Protein AF-A0A1E7QZR5-F1 (afdb_monomer_lite)

Sequence (116 aa):
MTQLPEHPIMTVTGIRKSEGGFTGENGLVNYSNTVVTVLQPFSEQELLQGAIGLKSTEYKIKGAQFFDDYRHLHDRLPAQAQMIFKLDVTRKVPSVQLVAMKFEEPVKAQTKNVSN

pLDDT: mean 73.67, std 12.89, range [33.78, 88.56]

Foldseek 3Di:
DDDDPPDWDKDKDKDFPDKDWDQDPVGIAIETKIKIKIWGQDDPVVVVVVDDDTDIDIDIDGCVVCVVVCVVVPRDYLVQWDFDWDFDPVDPDTDIDRDDTHHDDDDPPPPPPPDD

Secondary structure (DSSP, 8-state):
--PPPSS---EEEEEEEEEEEEEETTEEEEEEEEEEEEEEEPPHHHHHTT--SEEEEEEEEETTTTHHHHGGGSS--GGGSEEEEEEE-SSSS-EEEEEEEEPPPP----------

Structure (mmCIF, N/CA/C/O backbone):
data_AF-A0A1E7QZR5-F1
#
_entry.id   AF-A0A1E7QZR5-F1
#
loop_
_atom_site.group_PDB
_atom_site.id
_atom_site.type_symbol
_atom_site.label_atom_id
_atom_site.label_alt_id
_atom_site.label_comp_id
_atom_site.label_asym_id
_atom_site.label_entity_id
_atom_site.label_seq_id
_atom_site.pdbx_PDB_ins_code
_atom_site.Cartn_x
_atom_site.Cartn_y
_atom_site.Cartn_z
_atom_site.occupancy
_atom_site.B_iso_or_equiv
_atom_site.auth_seq_id
_atom_site.auth_comp_id
_atom_site.auth_asym_id
_atom_site.auth_atom_id
_atom_site.pdbx_PDB_model_num
ATOM 1 N N . MET A 1 1 ? -26.736 8.081 20.067 1.00 33.78 1 MET A N 1
ATOM 2 C CA . MET A 1 1 ? -25.937 6.844 19.966 1.00 33.78 1 MET A CA 1
ATOM 3 C C . MET A 1 1 ? -25.740 6.556 18.490 1.00 33.78 1 MET A C 1
ATOM 5 O O . MET A 1 1 ? -26.691 6.166 17.830 1.00 33.78 1 MET A O 1
ATOM 9 N N . THR A 1 2 ? -24.573 6.874 17.941 1.00 42.38 2 THR A N 1
ATOM 10 C CA . THR A 1 2 ? -24.238 6.580 16.542 1.00 42.38 2 THR A CA 1
ATOM 11 C C . THR A 1 2 ? -23.911 5.094 16.457 1.00 42.38 2 THR A C 1
ATOM 13 O O . THR A 1 2 ? -22.930 4.655 17.049 1.00 42.38 2 THR A O 1
ATOM 16 N N . GLN A 1 3 ? -24.770 4.311 15.803 1.00 43.38 3 GLN A N 1
ATOM 17 C CA . GLN A 1 3 ? -24.499 2.900 15.535 1.00 43.38 3 GLN A CA 1
ATOM 18 C C . GLN A 1 3 ? -23.219 2.807 14.700 1.00 43.38 3 GLN A C 1
ATOM 20 O O . GLN A 1 3 ? -23.140 3.387 13.615 1.00 43.38 3 GLN A O 1
ATOM 25 N N . LEU A 1 4 ? -22.201 2.125 15.231 1.00 50.03 4 LEU A N 1
ATOM 26 C CA . LEU A 1 4 ? -21.036 1.741 14.445 1.00 50.03 4 LEU A CA 1
ATOM 27 C C . LEU A 1 4 ? -21.521 0.819 13.312 1.00 50.03 4 LEU A C 1
ATOM 29 O O . LEU A 1 4 ? -22.396 -0.015 13.552 1.00 50.03 4 LEU A O 1
ATOM 33 N N . PRO A 1 5 ? -21.010 0.980 12.083 1.00 50.44 5 PRO A N 1
ATOM 34 C CA . PRO A 1 5 ? -21.432 0.158 10.956 1.00 50.44 5 PRO A CA 1
ATOM 35 C C . PRO A 1 5 ? -21.215 -1.328 11.278 1.00 50.44 5 PRO A C 1
ATOM 37 O O . PRO A 1 5 ? -20.137 -1.710 11.728 1.00 50.44 5 PRO A O 1
ATOM 40 N N . GLU A 1 6 ? -22.228 -2.166 11.018 1.00 55.50 6 GLU A N 1
ATOM 41 C CA . GLU A 1 6 ? -22.175 -3.633 11.210 1.00 55.50 6 GLU A CA 1
ATOM 42 C C . GLU A 1 6 ? -21.050 -4.309 10.409 1.00 55.50 6 GLU A C 1
ATOM 44 O O . GLU A 1 6 ? -20.695 -5.464 10.649 1.00 55.50 6 GLU A O 1
ATOM 49 N N . HIS A 1 7 ? -20.464 -3.584 9.457 1.00 57.38 7 HIS A N 1
ATOM 50 C CA . HIS A 1 7 ? -19.350 -4.040 8.652 1.00 57.38 7 HIS A CA 1
ATOM 51 C C . HIS A 1 7 ? -18.118 -3.160 8.884 1.00 57.38 7 HIS A C 1
ATOM 53 O O . HIS A 1 7 ? -18.229 -1.931 8.897 1.00 57.38 7 HIS A O 1
ATOM 59 N N . PRO A 1 8 ? -16.926 -3.764 9.034 1.00 64.81 8 PRO A N 1
ATOM 60 C CA . PRO A 1 8 ? -15.687 -3.015 9.188 1.00 64.81 8 PRO A CA 1
ATOM 61 C C . PRO A 1 8 ? -15.458 -2.106 7.972 1.00 64.81 8 PRO A C 1
ATOM 63 O O . PRO A 1 8 ? -15.283 -2.584 6.852 1.00 64.81 8 PRO A O 1
ATOM 66 N N . ILE A 1 9 ? -15.436 -0.791 8.203 1.00 68.38 9 ILE A N 1
ATOM 67 C CA . ILE A 1 9 ? -15.048 0.198 7.193 1.00 68.38 9 ILE A CA 1
ATOM 68 C C . ILE A 1 9 ? -13.531 0.380 7.249 1.00 68.38 9 ILE A C 1
ATOM 70 O O . ILE A 1 9 ? -12.955 0.603 8.315 1.00 68.38 9 ILE A O 1
ATOM 74 N N . MET A 1 10 ? -12.890 0.297 6.086 1.00 74.31 10 MET A N 1
ATOM 75 C CA . MET A 1 10 ? -11.462 0.529 5.900 1.00 74.31 10 MET A CA 1
ATOM 76 C C . MET A 1 10 ? -11.253 1.620 4.854 1.00 74.31 10 MET A C 1
ATOM 78 O O . MET A 1 10 ? -11.878 1.590 3.794 1.00 74.31 10 MET A O 1
ATOM 82 N N . THR A 1 11 ? -10.297 2.510 5.115 1.00 80.75 11 THR A N 1
ATOM 83 C CA . THR A 1 11 ? -9.813 3.471 4.119 1.00 80.75 11 THR A CA 1
ATOM 84 C C . THR A 1 11 ? -8.445 3.029 3.619 1.00 80.75 11 THR A C 1
ATOM 86 O O . THR A 1 11 ? -7.523 2.848 4.413 1.00 80.75 11 THR A O 1
ATOM 89 N N . VAL A 1 12 ? -8.306 2.866 2.303 1.00 81.06 12 VAL A N 1
ATOM 90 C CA . VAL A 1 12 ? -7.031 2.551 1.649 1.00 81.06 12 VAL A CA 1
ATOM 91 C C . VAL A 1 12 ? -6.620 3.735 0.789 1.00 81.06 12 VAL A C 1
ATOM 93 O O . VAL A 1 12 ? -7.368 4.146 -0.094 1.00 81.06 12 VAL A O 1
ATOM 96 N N . THR A 1 13 ? -5.415 4.250 1.020 1.00 82.06 13 THR A N 1
ATOM 97 C CA . THR A 1 13 ? -4.841 5.348 0.239 1.00 82.06 13 THR A CA 1
ATOM 98 C C . THR A 1 13 ? -3.503 4.915 -0.341 1.00 82.06 13 THR A C 1
ATOM 100 O O . THR A 1 13 ? -2.573 4.601 0.399 1.00 82.06 13 THR A O 1
ATOM 103 N N . GLY A 1 14 ? -3.387 4.910 -1.669 1.00 78.38 14 GLY A N 1
ATOM 104 C CA . GLY A 1 14 ? -2.127 4.688 -2.379 1.00 78.38 14 GLY A CA 1
ATOM 105 C C . GLY A 1 14 ? -1.510 6.011 -2.824 1.00 78.38 14 GLY A C 1
ATOM 106 O O . GLY A 1 14 ? -2.165 6.800 -3.499 1.00 78.38 14 GLY A O 1
ATOM 107 N N . ILE A 1 15 ? -0.248 6.257 -2.469 1.00 80.19 15 ILE A N 1
ATOM 108 C CA . ILE A 1 15 ? 0.509 7.438 -2.894 1.00 80.19 15 ILE A CA 1
ATOM 109 C C . ILE A 1 15 ? 1.770 6.984 -3.626 1.00 80.19 15 ILE A C 1
ATOM 111 O O . ILE A 1 15 ? 2.647 6.335 -3.047 1.00 80.19 15 ILE A O 1
ATOM 115 N N . ARG A 1 16 ? 1.902 7.386 -4.894 1.00 82.12 16 ARG A N 1
ATOM 116 C CA . ARG A 1 16 ? 3.166 7.285 -5.630 1.00 82.12 16 ARG A CA 1
ATOM 117 C C . ARG A 1 16 ? 4.153 8.290 -5.031 1.00 82.12 16 ARG A C 1
ATOM 119 O O . ARG A 1 16 ? 3.956 9.495 -5.146 1.00 82.12 16 ARG A O 1
ATOM 126 N N . LYS A 1 17 ? 5.191 7.796 -4.354 1.00 81.81 17 LYS A N 1
ATOM 127 C CA . LYS A 1 17 ? 6.197 8.621 -3.663 1.00 81.81 17 LYS A CA 1
ATOM 128 C C . LYS A 1 17 ? 7.244 9.176 -4.615 1.00 81.81 17 LYS A C 1
ATOM 130 O O . LYS A 1 17 ? 7.662 10.315 -4.452 1.00 81.81 17 LYS A O 1
ATOM 135 N N . SER A 1 18 ? 7.698 8.361 -5.558 1.00 79.06 18 SER A N 1
ATOM 136 C CA . SER A 1 18 ? 8.669 8.778 -6.564 1.00 79.06 18 SER A CA 1
ATOM 137 C C . SER A 1 18 ? 8.606 7.894 -7.797 1.00 79.06 18 SER A C 1
ATOM 139 O O . SER A 1 18 ? 8.167 6.743 -7.735 1.00 79.06 18 SER A O 1
ATOM 141 N N . GLU A 1 19 ? 9.064 8.451 -8.907 1.00 84.25 19 GLU A N 1
ATOM 142 C CA . GLU A 1 19 ? 9.307 7.758 -10.163 1.00 84.25 19 GLU A CA 1
ATOM 143 C C . GLU A 1 19 ? 10.685 8.146 -10.689 1.00 84.25 19 GLU A C 1
ATOM 145 O O . GLU A 1 19 ? 11.244 9.170 -10.291 1.00 84.25 19 GLU A O 1
ATOM 150 N N . GLY A 1 20 ? 11.250 7.306 -11.540 1.00 79.88 20 GLY A N 1
ATOM 151 C CA . GLY A 1 20 ? 12.532 7.570 -12.167 1.00 79.88 20 GLY A CA 1
ATOM 152 C C . GLY A 1 20 ? 12.882 6.483 -13.163 1.00 79.88 20 GLY A C 1
ATOM 153 O O . GLY A 1 20 ? 12.098 5.562 -13.393 1.00 79.88 20 GLY A O 1
ATOM 154 N N . GLY A 1 21 ? 14.079 6.581 -13.725 1.00 81.75 21 GLY A N 1
ATOM 155 C CA . GLY A 1 21 ? 14.624 5.532 -14.563 1.00 81.75 21 GLY A CA 1
ATOM 156 C C . GLY A 1 21 ? 16.132 5.423 -14.425 1.00 81.75 21 GLY A C 1
ATOM 157 O O . GLY A 1 21 ? 16.798 6.381 -14.033 1.00 81.75 21 GLY A O 1
ATOM 158 N N . PHE A 1 22 ? 16.660 4.242 -14.719 1.00 79.56 22 PHE A N 1
ATOM 159 C CA . PHE A 1 22 ? 18.094 3.995 -14.816 1.00 79.56 22 PHE A CA 1
ATOM 160 C C . PHE A 1 22 ? 18.408 3.299 -16.137 1.00 79.56 22 PHE A C 1
ATOM 162 O O . PHE A 1 22 ? 17.579 2.574 -16.684 1.00 79.56 22 PHE A O 1
ATOM 169 N N . THR A 1 23 ? 19.603 3.528 -16.671 1.00 81.19 23 THR A N 1
ATOM 170 C CA . THR A 1 23 ? 20.053 2.851 -17.889 1.00 81.19 23 THR A CA 1
ATOM 171 C C . THR A 1 23 ? 20.532 1.450 -17.524 1.00 81.19 23 THR A C 1
ATOM 173 O O . THR A 1 23 ? 21.534 1.303 -16.826 1.00 81.19 23 THR A O 1
ATOM 176 N N . GLY A 1 24 ? 19.799 0.428 -17.962 1.00 74.62 24 GLY A N 1
ATOM 177 C CA . GLY A 1 24 ? 20.232 -0.967 -17.923 1.00 74.62 24 GLY A CA 1
ATOM 178 C C . GLY A 1 24 ? 20.922 -1.381 -19.225 1.00 74.62 24 GLY A C 1
ATOM 179 O O . GLY A 1 24 ? 20.957 -0.620 -20.191 1.00 74.62 24 GLY A O 1
ATOM 180 N N . GLU A 1 25 ? 21.429 -2.615 -19.276 1.00 73.62 25 GLU A N 1
ATOM 181 C CA . GLU A 1 25 ? 22.133 -3.161 -20.454 1.00 73.62 25 GLU A CA 1
ATOM 182 C C . GLU A 1 25 ? 21.297 -3.110 -21.747 1.00 73.62 25 GLU A C 1
ATOM 184 O O . GLU A 1 25 ? 21.850 -2.946 -22.830 1.00 73.62 25 GLU A O 1
ATOM 189 N N . ASN A 1 26 ? 19.965 -3.179 -21.633 1.00 73.69 26 ASN A N 1
ATOM 190 C CA . ASN A 1 26 ? 19.033 -3.197 -22.767 1.00 73.69 26 ASN A CA 1
ATOM 191 C C . ASN A 1 26 ? 18.222 -1.894 -22.934 1.00 73.69 26 ASN A C 1
ATOM 193 O O . ASN A 1 26 ? 17.225 -1.892 -23.653 1.00 73.69 26 ASN A O 1
ATOM 197 N N . GLY A 1 27 ? 18.616 -0.795 -22.278 1.00 75.19 27 GLY A N 1
ATOM 198 C CA . GLY A 1 27 ? 17.958 0.511 -22.411 1.00 75.19 27 GLY A CA 1
ATOM 199 C C . GLY A 1 27 ? 17.453 1.113 -21.097 1.00 75.19 27 GLY A C 1
ATOM 200 O O . GLY A 1 27 ? 17.855 0.707 -20.007 1.00 75.19 27 GLY A O 1
ATOM 201 N N . LEU A 1 28 ? 16.599 2.136 -21.207 1.00 76.94 28 LEU A N 1
ATOM 202 C CA . LEU A 1 28 ? 16.039 2.848 -20.056 1.00 76.94 28 LEU A CA 1
ATOM 203 C C . LEU A 1 28 ? 15.018 1.969 -19.325 1.00 76.94 28 LEU A C 1
ATOM 205 O O . LEU A 1 28 ? 14.021 1.554 -19.905 1.00 76.94 28 LEU A O 1
ATOM 209 N N . VAL A 1 29 ? 15.251 1.747 -18.037 1.00 75.50 29 VAL A N 1
ATOM 210 C CA . VAL A 1 29 ? 14.365 1.006 -17.143 1.00 75.50 29 VAL A CA 1
ATOM 211 C C . VAL A 1 29 ? 13.650 1.987 -16.229 1.00 75.50 29 VAL A C 1
ATOM 213 O O . VAL A 1 29 ? 14.297 2.659 -15.427 1.00 75.50 29 VAL A O 1
ATOM 216 N N . ASN A 1 30 ? 12.322 2.048 -16.314 1.00 79.44 30 ASN A N 1
ATOM 217 C CA . ASN A 1 30 ? 11.506 2.909 -15.459 1.00 79.44 30 ASN A CA 1
ATOM 218 C C . ASN A 1 30 ? 11.126 2.205 -14.149 1.00 79.44 30 ASN A C 1
ATOM 220 O O . ASN A 1 30 ? 10.854 1.006 -14.127 1.00 79.44 30 ASN A O 1
ATOM 224 N N . TYR A 1 31 ? 11.041 2.959 -13.053 1.00 80.38 31 TYR A N 1
ATOM 225 C CA . TYR A 1 31 ? 10.565 2.465 -11.762 1.00 80.38 31 TYR A CA 1
ATOM 226 C C . TYR A 1 31 ? 9.617 3.456 -11.080 1.00 80.38 31 TYR A C 1
ATOM 228 O O . TYR A 1 31 ? 9.659 4.665 -11.303 1.00 80.38 31 TYR A O 1
ATOM 236 N N . SER A 1 32 ? 8.795 2.935 -10.165 1.00 80.81 32 SER A N 1
ATOM 237 C CA . SER A 1 32 ? 8.004 3.745 -9.236 1.00 80.81 32 SER A CA 1
ATOM 238 C C . SER A 1 32 ? 8.075 3.175 -7.828 1.00 80.81 32 SER A C 1
ATOM 240 O O . SER A 1 32 ? 7.976 1.960 -7.647 1.00 80.81 32 SER A O 1
ATOM 242 N N . ASN A 1 33 ? 8.181 4.046 -6.832 1.00 82.38 33 ASN A N 1
ATOM 243 C CA . ASN A 1 33 ? 8.006 3.687 -5.433 1.00 82.38 33 ASN A CA 1
ATOM 244 C C . ASN A 1 33 ? 6.625 4.145 -4.974 1.00 82.38 33 ASN A C 1
ATOM 246 O O . ASN A 1 33 ? 6.287 5.325 -5.085 1.00 82.38 33 ASN A O 1
ATOM 250 N N . THR A 1 34 ? 5.849 3.220 -4.424 1.00 84.56 34 THR A N 1
ATOM 251 C CA . THR A 1 34 ? 4.481 3.475 -3.972 1.00 84.56 34 THR A CA 1
ATOM 252 C C . THR A 1 34 ? 4.361 3.122 -2.502 1.00 84.56 34 THR A C 1
ATOM 254 O O . THR A 1 34 ? 4.873 2.098 -2.053 1.00 84.56 34 THR A O 1
ATOM 257 N N . VAL A 1 35 ? 3.707 3.989 -1.737 1.00 86.56 35 VAL A N 1
AT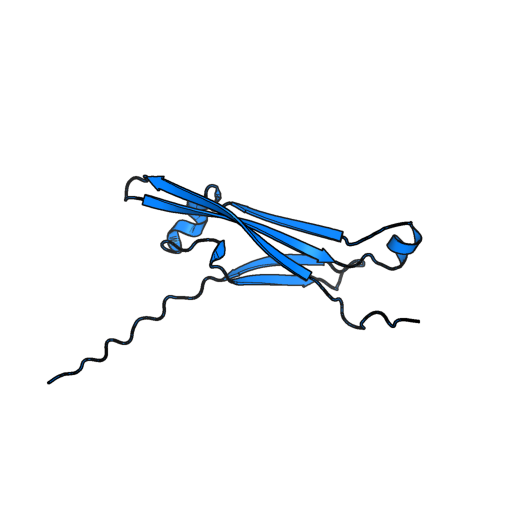OM 258 C CA . VAL A 1 35 ? 3.342 3.718 -0.347 1.00 86.56 35 VAL A CA 1
ATOM 259 C C . VAL A 1 35 ? 1.838 3.601 -0.283 1.00 86.56 35 VAL A C 1
ATOM 261 O O . VAL A 1 35 ? 1.126 4.484 -0.757 1.00 86.56 35 VAL A O 1
ATOM 264 N N . VAL A 1 36 ? 1.370 2.507 0.297 1.00 85.81 36 VAL A N 1
ATOM 265 C CA . VAL A 1 36 ? -0.050 2.268 0.510 1.00 85.81 36 VAL A CA 1
ATOM 266 C C . VAL A 1 36 ? -0.312 2.281 1.994 1.00 85.81 36 VAL A C 1
ATOM 268 O O . VAL A 1 36 ? 0.303 1.520 2.735 1.00 85.81 36 VAL A O 1
ATOM 271 N N . THR A 1 37 ? -1.221 3.141 2.417 1.00 87.50 37 THR A N 1
ATOM 272 C CA . THR A 1 37 ? -1.614 3.277 3.810 1.00 87.50 37 THR A CA 1
ATOM 273 C C . THR A 1 37 ? -3.033 2.768 3.969 1.00 87.50 37 THR A C 1
ATOM 275 O O . THR A 1 37 ? -3.948 3.200 3.270 1.00 87.50 37 THR A O 1
ATOM 278 N N . VAL A 1 38 ? -3.204 1.845 4.904 1.00 86.75 38 VAL A N 1
ATOM 279 C CA . VAL A 1 38 ? -4.493 1.312 5.315 1.00 86.75 38 VAL A CA 1
ATOM 280 C C . VAL A 1 38 ? -4.827 1.875 6.685 1.00 86.75 38 VAL A C 1
ATOM 282 O O . VAL A 1 38 ? -4.074 1.671 7.637 1.00 86.75 38 VAL A O 1
ATOM 285 N N . LEU A 1 39 ? -5.957 2.572 6.779 1.00 85.69 39 LEU A N 1
ATOM 286 C CA . LEU A 1 39 ? -6.476 3.117 8.025 1.00 85.69 39 LEU A CA 1
ATOM 287 C C . LEU A 1 39 ? -7.657 2.280 8.513 1.00 85.69 39 LEU A C 1
ATOM 289 O O . LEU A 1 39 ? -8.609 2.032 7.766 1.00 85.69 39 LEU A O 1
ATOM 293 N N . GLN A 1 40 ? -7.592 1.868 9.776 1.00 83.25 40 GLN A N 1
ATOM 294 C CA . GLN A 1 40 ? -8.625 1.080 10.440 1.00 83.25 40 GLN A CA 1
ATOM 295 C C . GLN A 1 40 ? -9.067 1.760 11.741 1.00 83.25 40 GLN A C 1
ATOM 297 O O . GLN A 1 40 ? -8.221 2.279 12.476 1.00 83.25 40 GLN A O 1
ATOM 302 N N . PRO A 1 41 ? -10.367 1.735 12.073 1.00 80.94 41 PRO A N 1
ATOM 303 C CA . PRO A 1 41 ? -10.839 2.148 13.387 1.00 80.94 41 PRO A CA 1
ATOM 304 C C . PRO A 1 41 ? -10.176 1.347 14.511 1.00 80.94 41 PRO A C 1
ATOM 306 O O . PRO A 1 41 ? -9.903 0.151 14.368 1.00 80.94 41 PRO A O 1
ATOM 309 N N . PHE A 1 42 ? -9.933 2.001 15.645 1.00 82.00 42 PHE A N 1
ATOM 310 C CA . PHE A 1 42 ? -9.617 1.291 16.881 1.00 82.00 42 PHE A CA 1
ATOM 311 C C . PHE A 1 42 ? -10.818 0.454 17.330 1.00 82.00 42 PHE A C 1
ATOM 313 O O . PHE A 1 42 ? -11.969 0.817 17.087 1.00 82.00 42 PHE A O 1
ATOM 320 N N . SER A 1 43 ? -10.548 -0.663 18.003 1.00 79.75 43 SER A N 1
ATOM 321 C CA . SER A 1 43 ? -11.602 -1.411 18.691 1.00 79.75 43 SER A CA 1
ATOM 322 C C . SER A 1 43 ? -12.125 -0.624 19.897 1.00 79.75 43 SER A C 1
ATOM 324 O O . SER A 1 43 ? -11.415 0.216 20.452 1.00 79.75 43 SER A O 1
ATOM 326 N N . GLU A 1 44 ? -13.341 -0.929 20.358 1.00 81.56 44 GLU A N 1
ATOM 327 C CA . GLU A 1 44 ? -13.910 -0.292 21.558 1.00 81.56 44 GLU A CA 1
ATOM 328 C C . GLU A 1 44 ? -12.993 -0.437 22.779 1.00 81.56 44 GLU A C 1
ATOM 330 O O . GLU A 1 44 ? -12.804 0.510 23.537 1.00 81.56 44 GLU A O 1
ATOM 335 N N . GLN A 1 45 ? -12.352 -1.600 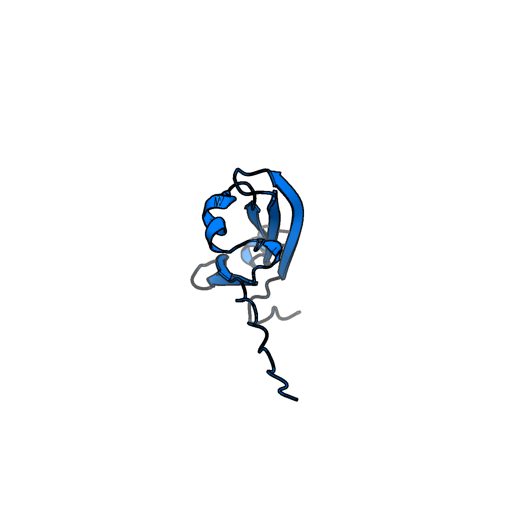22.929 1.00 82.50 45 GLN A N 1
ATOM 336 C CA . GLN A 1 45 ? -11.430 -1.867 24.031 1.00 82.50 45 GLN A CA 1
ATOM 337 C C . GLN A 1 45 ? -10.206 -0.934 24.002 1.00 82.50 45 GLN A C 1
ATOM 339 O O . GLN A 1 45 ? -9.723 -0.524 25.052 1.00 82.50 45 GLN A O 1
ATOM 344 N N . GLU A 1 46 ? -9.727 -0.565 22.814 1.00 83.31 46 GLU A N 1
ATOM 345 C CA . GLU A 1 46 ? -8.592 0.350 22.640 1.00 83.31 46 GLU A CA 1
ATOM 346 C C . GLU A 1 46 ? -8.998 1.811 22.831 1.00 83.31 46 GLU A C 1
ATOM 348 O O . GLU A 1 46 ? -8.249 2.579 23.431 1.00 83.31 46 GLU A O 1
ATOM 353 N N . LEU A 1 47 ? -10.202 2.189 22.393 1.00 85.38 47 LEU A N 1
ATOM 354 C CA . LEU A 1 47 ? -10.761 3.515 22.670 1.00 85.38 47 LEU A CA 1
ATOM 355 C C . LEU A 1 47 ? -10.932 3.738 24.181 1.00 85.38 47 LEU A C 1
ATOM 357 O O . LEU A 1 47 ? -10.566 4.795 24.689 1.00 85.38 47 LEU A O 1
ATOM 361 N N . LEU A 1 48 ? -11.396 2.721 24.918 1.00 85.94 48 LEU A N 1
ATOM 362 C CA . LEU A 1 48 ? -11.498 2.759 26.385 1.00 85.94 48 LEU A CA 1
ATOM 363 C C . LEU A 1 48 ? -10.134 2.875 27.081 1.00 85.94 48 LEU A C 1
ATOM 365 O O . LEU A 1 48 ? -10.047 3.428 28.174 1.00 85.94 48 LEU A O 1
ATOM 369 N N . GLN A 1 49 ? -9.067 2.385 26.447 1.00 88.56 49 GLN A N 1
ATOM 370 C CA . GLN A 1 49 ? -7.686 2.530 26.920 1.00 88.56 49 GLN A CA 1
ATOM 371 C C . GLN A 1 49 ? -7.049 3.873 26.519 1.00 88.56 49 GLN A C 1
ATOM 373 O O . GLN A 1 49 ? -5.878 4.104 26.811 1.00 88.56 49 GLN A O 1
ATOM 378 N N . GLY A 1 50 ? -7.810 4.770 25.882 1.00 86.19 50 GLY A N 1
ATOM 379 C CA . GLY A 1 50 ? -7.365 6.112 25.514 1.00 86.19 50 GLY A CA 1
ATOM 380 C C . GLY A 1 50 ? -6.783 6.232 24.105 1.00 86.19 50 GLY A C 1
ATOM 381 O O . GLY A 1 50 ? -6.095 7.211 23.825 1.00 86.19 50 GLY A O 1
ATOM 382 N N . ALA A 1 51 ? -7.026 5.270 23.206 1.00 85.50 51 ALA A N 1
ATOM 383 C CA . ALA A 1 51 ? -6.620 5.405 21.809 1.00 85.50 51 ALA A CA 1
ATOM 384 C C . ALA A 1 51 ? -7.379 6.552 21.115 1.00 85.50 51 ALA A C 1
ATOM 386 O O . ALA A 1 51 ? -8.596 6.681 21.246 1.00 85.50 51 ALA A O 1
ATOM 387 N N . ILE A 1 52 ? -6.660 7.366 20.337 1.00 83.56 52 ILE A N 1
ATOM 388 C CA . ILE A 1 52 ? -7.213 8.502 19.586 1.00 83.56 52 ILE A CA 1
ATOM 389 C C . ILE A 1 52 ? -6.854 8.335 18.108 1.00 83.56 52 ILE A C 1
ATOM 391 O O . ILE A 1 52 ? -5.700 8.073 17.770 1.00 83.56 52 ILE A O 1
ATOM 395 N N . GLY A 1 53 ? -7.831 8.518 17.217 1.00 84.12 53 GLY A N 1
ATOM 396 C CA . GLY A 1 53 ? -7.627 8.475 15.766 1.00 84.12 53 GLY A CA 1
ATOM 397 C C . GLY A 1 53 ? -7.889 7.097 15.153 1.00 84.12 53 GLY A C 1
ATOM 398 O O . GLY A 1 53 ? -8.931 6.497 15.403 1.00 84.12 53 GLY A O 1
ATOM 399 N N . LEU A 1 54 ? -6.964 6.620 14.312 1.00 84.06 54 LEU A N 1
ATOM 400 C CA . LEU A 1 54 ? -7.068 5.361 13.562 1.00 84.06 54 LEU A CA 1
ATOM 401 C C . LEU A 1 54 ? -5.743 4.590 13.627 1.00 84.06 54 LEU A C 1
ATOM 403 O O . LEU A 1 54 ? -4.668 5.188 13.704 1.00 84.06 54 LEU A O 1
ATOM 407 N N . LYS A 1 55 ? -5.807 3.263 13.515 1.00 84.31 55 LYS A N 1
ATOM 408 C CA . LYS A 1 55 ? -4.628 2.428 13.264 1.00 84.31 55 LYS A CA 1
ATOM 409 C C . LYS A 1 55 ? -4.188 2.583 11.819 1.00 84.31 55 LYS A C 1
ATOM 411 O O . LYS A 1 55 ? -5.012 2.453 10.918 1.00 84.31 55 LYS A O 1
ATOM 416 N N . SER A 1 56 ? -2.894 2.796 11.609 1.00 86.62 56 SER A N 1
ATOM 417 C CA . SER A 1 56 ? -2.285 2.883 10.282 1.00 86.62 56 SER A CA 1
ATOM 418 C C . SER A 1 56 ? -1.389 1.676 10.023 1.00 86.62 56 SER A C 1
ATOM 420 O O . SER A 1 56 ? -0.526 1.356 10.839 1.00 86.62 56 SER A O 1
ATOM 422 N N . THR A 1 57 ? -1.585 1.020 8.882 1.00 86.25 57 THR A N 1
ATOM 423 C CA . THR A 1 57 ? -0.677 -0.003 8.348 1.00 86.25 57 THR A CA 1
ATOM 424 C C . THR A 1 57 ? -0.118 0.478 7.016 1.00 86.25 57 THR A C 1
ATOM 426 O O . THR A 1 57 ? -0.883 0.815 6.115 1.00 86.25 57 THR A O 1
ATOM 429 N N . GLU A 1 58 ? 1.207 0.503 6.874 1.00 87.00 58 GLU A N 1
ATOM 430 C CA . GLU A 1 58 ? 1.877 0.956 5.651 1.00 87.00 58 GLU A CA 1
ATOM 431 C C . GLU A 1 58 ? 2.523 -0.199 4.878 1.00 87.00 58 GLU A C 1
ATOM 433 O O . GLU A 1 58 ? 3.283 -0.990 5.435 1.00 87.00 58 GLU A O 1
ATOM 438 N N . TYR A 1 59 ? 2.310 -0.226 3.563 1.00 84.31 59 TYR A N 1
ATOM 439 C CA . TYR A 1 59 ? 3.001 -1.099 2.618 1.00 84.31 59 TYR A CA 1
ATOM 440 C C . TYR A 1 59 ? 3.900 -0.254 1.720 1.00 84.31 59 TYR A C 1
ATOM 442 O O . TYR A 1 59 ? 3.425 0.590 0.960 1.00 84.31 59 TYR A O 1
ATOM 450 N N . LYS A 1 60 ? 5.215 -0.477 1.803 1.00 85.81 60 LYS A N 1
ATOM 451 C CA . LYS A 1 60 ? 6.212 0.206 0.969 1.00 85.81 60 LYS A CA 1
ATOM 452 C C . LYS A 1 60 ? 6.580 -0.690 -0.206 1.00 85.81 60 LYS A C 1
ATOM 454 O O . LYS A 1 60 ? 7.297 -1.671 -0.037 1.00 85.81 60 LYS A O 1
ATOM 459 N N . ILE A 1 61 ? 6.112 -0.329 -1.393 1.00 82.81 61 ILE A N 1
ATOM 460 C CA . ILE A 1 61 ? 6.355 -1.060 -2.633 1.00 82.81 61 ILE A CA 1
ATOM 461 C C . ILE A 1 61 ? 7.461 -0.329 -3.390 1.00 82.81 61 ILE A C 1
ATOM 463 O O . ILE A 1 61 ? 7.255 0.767 -3.916 1.00 82.81 61 ILE A O 1
ATOM 467 N N . LYS A 1 62 ? 8.664 -0.907 -3.399 1.00 79.44 62 LYS A N 1
ATOM 468 C CA . LYS A 1 62 ? 9.856 -0.285 -3.984 1.00 79.44 62 LYS A CA 1
ATOM 469 C C . LYS A 1 62 ? 10.155 -0.853 -5.369 1.00 79.44 62 LYS A C 1
ATOM 471 O O . LYS A 1 62 ? 10.783 -1.902 -5.470 1.00 79.44 62 LYS A O 1
ATOM 476 N N . GLY A 1 63 ? 9.755 -0.152 -6.427 1.00 73.69 63 GLY A N 1
ATOM 477 C CA . GLY A 1 63 ? 9.976 -0.611 -7.803 1.00 73.69 63 GLY A CA 1
ATOM 478 C C . GLY A 1 63 ? 11.452 -0.830 -8.145 1.00 73.69 63 GLY A C 1
ATOM 479 O O . GLY A 1 63 ? 11.775 -1.797 -8.817 1.00 73.69 63 GLY A O 1
ATOM 480 N N . ALA A 1 64 ? 12.355 0.007 -7.622 1.00 67.50 64 ALA A N 1
ATOM 481 C CA . ALA A 1 64 ? 13.791 -0.134 -7.883 1.00 67.50 64 ALA A CA 1
ATOM 482 C C . ALA A 1 64 ? 14.428 -1.349 -7.178 1.00 67.50 64 ALA A C 1
ATOM 484 O O . ALA A 1 64 ? 15.361 -1.938 -7.707 1.00 67.50 64 ALA A O 1
ATOM 485 N N . GLN A 1 65 ? 13.941 -1.724 -5.987 1.00 66.44 65 GLN A N 1
ATOM 486 C CA . GLN A 1 65 ? 14.526 -2.820 -5.199 1.00 66.44 65 GLN A CA 1
ATOM 487 C C . GLN A 1 65 ? 14.047 -4.200 -5.671 1.00 66.44 65 GLN A C 1
ATOM 489 O O . GLN A 1 65 ? 14.783 -5.171 -5.554 1.00 66.44 65 GLN A O 1
ATOM 494 N N . PHE A 1 66 ? 12.827 -4.276 -6.199 1.00 63.31 66 PHE A N 1
ATOM 495 C CA . PHE A 1 66 ? 12.208 -5.512 -6.685 1.00 63.31 66 PHE A CA 1
ATOM 496 C C . PHE A 1 66 ? 12.121 -5.526 -8.217 1.00 63.31 66 PHE A C 1
ATOM 498 O O . PHE A 1 66 ? 11.200 -6.097 -8.789 1.00 63.31 66 PHE A O 1
ATOM 505 N N . PHE A 1 67 ? 13.051 -4.846 -8.893 1.00 64.31 67 PHE A N 1
ATOM 506 C CA . PHE A 1 67 ? 13.047 -4.722 -10.350 1.00 64.31 67 PHE A CA 1
ATOM 507 C C . PHE A 1 67 ? 12.993 -6.091 -11.048 1.00 64.31 67 PHE A C 1
ATOM 509 O O . PHE A 1 67 ? 12.161 -6.282 -11.932 1.00 64.31 67 PHE A O 1
ATOM 516 N N . ASP A 1 68 ? 13.818 -7.050 -10.618 1.00 65.69 68 ASP A N 1
ATOM 517 C CA . ASP A 1 68 ? 13.861 -8.389 -11.219 1.00 65.69 68 ASP A CA 1
ATOM 518 C C . ASP A 1 68 ? 12.534 -9.144 -11.059 1.00 65.69 68 ASP A C 1
ATOM 520 O O . ASP A 1 68 ? 12.072 -9.798 -11.999 1.00 65.69 68 ASP A O 1
ATOM 524 N N . ASP A 1 69 ? 11.859 -8.954 -9.924 1.00 64.38 69 ASP A N 1
ATOM 525 C CA . ASP A 1 69 ? 10.541 -9.532 -9.660 1.00 64.38 69 ASP A CA 1
ATOM 526 C C . ASP A 1 69 ? 9.467 -8.953 -10.588 1.00 64.38 69 ASP A C 1
ATOM 528 O O . ASP A 1 69 ? 8.473 -9.618 -10.853 1.00 64.38 69 ASP A O 1
ATOM 532 N N . TYR A 1 70 ? 9.657 -7.746 -11.130 1.00 60.97 70 TYR A N 1
ATOM 533 C CA . TYR A 1 70 ? 8.739 -7.126 -12.093 1.00 60.97 70 TYR A CA 1
ATOM 534 C C . TYR A 1 70 ? 9.244 -7.175 -13.537 1.00 60.97 70 TYR A C 1
ATOM 536 O O . TYR A 1 70 ? 8.534 -6.752 -14.448 1.00 60.97 70 TYR A O 1
ATOM 544 N N . ARG A 1 71 ? 10.440 -7.718 -13.791 1.00 64.31 71 ARG A N 1
ATOM 545 C CA . ARG A 1 71 ? 11.068 -7.710 -15.122 1.00 64.31 71 ARG A CA 1
ATOM 546 C C . ARG A 1 71 ? 10.226 -8.422 -16.180 1.00 64.31 71 ARG A C 1
ATOM 548 O O . ARG A 1 71 ? 10.202 -8.014 -17.336 1.00 64.31 71 ARG A O 1
ATOM 555 N N . HIS A 1 72 ? 9.499 -9.462 -15.774 1.00 66.12 72 HIS A N 1
ATOM 556 C CA . HIS A 1 72 ? 8.584 -10.214 -16.637 1.00 66.12 72 HIS A CA 1
ATOM 557 C C . HIS A 1 72 ? 7.282 -9.461 -16.964 1.00 66.12 72 HIS A C 1
ATOM 559 O O . HIS A 1 72 ? 6.521 -9.892 -17.826 1.00 66.12 72 HIS A O 1
ATOM 565 N N . LEU A 1 73 ? 7.016 -8.338 -16.292 1.00 64.12 73 LEU A N 1
ATOM 566 C CA . LEU A 1 73 ? 5.810 -7.536 -16.480 1.00 64.12 73 LEU A CA 1
ATOM 567 C C . LEU A 1 73 ? 5.982 -6.415 -17.514 1.00 64.12 73 LEU A C 1
ATOM 569 O O . LEU A 1 73 ? 5.030 -5.668 -17.701 1.00 64.12 73 LEU A O 1
ATOM 573 N N . HIS A 1 74 ? 7.132 -6.323 -18.200 1.00 59.84 74 HIS A N 1
ATOM 574 C CA . HIS A 1 74 ? 7.390 -5.437 -19.350 1.00 59.84 74 HIS A CA 1
ATOM 575 C C . HIS A 1 74 ? 6.889 -3.987 -19.156 1.00 59.84 74 HIS A C 1
ATOM 577 O O . HIS A 1 74 ? 5.798 -3.631 -19.597 1.00 59.84 74 HIS A O 1
ATOM 583 N N . ASP A 1 75 ? 7.700 -3.150 -18.499 1.00 64.31 75 ASP A N 1
ATOM 584 C CA . ASP A 1 75 ? 7.469 -1.705 -18.275 1.00 64.31 75 ASP A CA 1
ATOM 585 C C . ASP A 1 75 ? 6.270 -1.326 -17.397 1.00 64.31 75 ASP A C 1
ATOM 587 O O . ASP A 1 75 ? 5.875 -0.160 -17.321 1.00 64.31 75 ASP A O 1
ATOM 591 N N . ARG A 1 76 ? 5.701 -2.291 -16.675 1.00 71.44 76 ARG A N 1
ATOM 592 C CA . ARG A 1 76 ? 4.612 -2.019 -15.739 1.00 71.44 76 ARG A CA 1
ATOM 593 C C . ARG A 1 76 ? 5.139 -1.581 -14.388 1.00 71.44 76 ARG A C 1
ATOM 595 O O . ARG A 1 76 ? 5.867 -2.301 -13.707 1.00 71.44 76 ARG A O 1
ATOM 602 N N . LEU A 1 77 ? 4.713 -0.398 -13.974 1.00 75.56 77 LEU A N 1
ATOM 603 C CA . LEU A 1 77 ? 5.084 0.188 -12.696 1.00 75.56 77 LEU A CA 1
ATOM 604 C C . LEU A 1 77 ? 4.111 -0.269 -11.605 1.00 75.56 77 LEU A C 1
ATOM 606 O O . LEU A 1 77 ? 2.911 -0.332 -11.865 1.00 75.56 77 LEU A O 1
ATOM 610 N N . PRO A 1 78 ? 4.559 -0.510 -10.359 1.00 75.06 78 PRO A N 1
ATOM 611 C CA . PRO A 1 78 ? 3.659 -0.822 -9.246 1.00 75.06 78 PRO A CA 1
ATOM 612 C C . PRO A 1 78 ? 2.488 0.158 -9.074 1.00 75.06 78 PRO A C 1
ATOM 614 O O . PRO A 1 78 ? 1.416 -0.235 -8.629 1.00 75.06 78 PRO A O 1
ATOM 617 N N . ALA A 1 79 ? 2.671 1.427 -9.457 1.00 76.56 79 ALA A N 1
ATOM 618 C CA . ALA A 1 79 ? 1.607 2.433 -9.465 1.00 76.56 79 ALA A CA 1
ATOM 619 C C . ALA A 1 79 ? 0.455 2.134 -10.452 1.00 76.56 79 ALA A C 1
ATOM 621 O O . ALA A 1 79 ? -0.621 2.705 -10.315 1.00 76.56 79 ALA A O 1
ATOM 622 N N . GLN A 1 80 ? 0.672 1.263 -11.439 1.00 77.31 80 GLN A N 1
ATOM 623 C CA . GLN A 1 80 ? -0.317 0.818 -12.429 1.00 77.31 80 GLN A CA 1
ATOM 624 C C . GLN A 1 80 ? -0.988 -0.507 -12.035 1.00 77.31 80 GLN A C 1
ATOM 626 O O . GLN A 1 80 ? -1.860 -0.993 -12.752 1.00 77.31 80 GLN A O 1
ATOM 631 N N . ALA A 1 81 ? -0.571 -1.126 -10.928 1.00 79.69 81 ALA A N 1
ATOM 632 C CA . ALA A 1 81 ? -1.157 -2.372 -10.469 1.00 79.69 81 ALA A CA 1
ATOM 633 C C . ALA A 1 81 ? -2.466 -2.125 -9.715 1.00 79.69 81 ALA A C 1
ATOM 635 O O . ALA A 1 81 ? -2.559 -1.254 -8.849 1.00 79.69 81 ALA A O 1
ATOM 636 N N . GLN A 1 82 ? -3.450 -2.985 -9.956 1.00 82.75 82 GLN A N 1
ATOM 637 C CA . GLN A 1 82 ? -4.560 -3.171 -9.039 1.00 82.75 82 GLN A CA 1
ATOM 638 C C . GLN A 1 82 ? -4.057 -3.922 -7.801 1.00 82.75 82 GLN A C 1
ATOM 640 O O . GLN A 1 82 ? -3.580 -5.055 -7.884 1.00 82.75 82 GLN A O 1
ATOM 645 N N . MET A 1 83 ? -4.170 -3.299 -6.635 1.00 83.31 83 MET A N 1
ATOM 646 C CA . MET A 1 83 ? -3.754 -3.899 -5.369 1.00 83.31 83 MET A CA 1
ATOM 647 C C . MET A 1 83 ? -4.911 -4.682 -4.755 1.00 83.31 83 MET A C 1
ATOM 649 O O . MET A 1 83 ? -6.004 -4.147 -4.572 1.00 83.31 83 MET A O 1
ATOM 653 N N . ILE A 1 84 ? -4.669 -5.950 -4.431 1.00 83.12 84 ILE A N 1
ATOM 654 C CA . ILE A 1 84 ? -5.665 -6.851 -3.856 1.00 83.12 84 ILE A CA 1
ATOM 655 C C . ILE A 1 84 ? -5.370 -7.015 -2.371 1.00 83.12 84 ILE A C 1
ATOM 657 O O . ILE A 1 84 ? -4.314 -7.518 -1.976 1.00 83.12 84 ILE A O 1
ATOM 661 N N . PHE A 1 85 ? -6.338 -6.619 -1.552 1.00 84.56 85 PHE A N 1
ATOM 662 C CA . PHE A 1 85 ? -6.274 -6.734 -0.104 1.00 84.56 85 PHE A CA 1
ATOM 663 C C . PHE A 1 85 ? -7.213 -7.830 0.384 1.00 84.56 85 PHE A C 1
ATOM 665 O O . PHE A 1 85 ? -8.360 -7.920 -0.051 1.00 84.56 85 PHE A O 1
ATOM 672 N N . LYS A 1 86 ? -6.738 -8.642 1.329 1.00 83.94 86 LYS A N 1
ATOM 673 C CA . LYS A 1 86 ? -7.576 -9.552 2.106 1.00 83.94 86 LYS A CA 1
ATOM 674 C C . LYS A 1 86 ? -7.854 -8.919 3.462 1.00 83.94 86 LYS A C 1
ATOM 676 O O . LYS A 1 86 ? -6.919 -8.591 4.191 1.00 83.94 86 LYS A O 1
ATOM 681 N N . LEU A 1 87 ? -9.133 -8.783 3.799 1.00 82.38 87 LEU A N 1
ATOM 682 C CA . LEU A 1 87 ? -9.561 -8.474 5.157 1.00 82.38 87 LEU A CA 1
ATOM 683 C C . LEU A 1 87 ? -9.702 -9.787 5.939 1.00 82.38 87 LEU A C 1
ATOM 685 O O . LEU A 1 87 ? -10.575 -10.603 5.651 1.00 82.38 87 LEU A O 1
ATOM 689 N N . ASP A 1 88 ? -8.822 -10.003 6.910 1.00 81.88 88 ASP A N 1
ATOM 690 C CA . ASP A 1 88 ? -8.883 -11.129 7.839 1.00 81.88 88 ASP A CA 1
ATOM 691 C C . ASP A 1 88 ? -9.684 -10.731 9.085 1.00 81.88 88 ASP A C 1
ATOM 693 O O . ASP A 1 88 ? -9.177 -10.020 9.954 1.00 81.88 88 ASP A O 1
ATOM 697 N N . VAL A 1 89 ? -10.937 -11.193 9.152 1.00 79.81 89 VAL A N 1
ATOM 698 C CA . VAL A 1 89 ? -11.865 -10.989 10.283 1.00 79.81 89 VAL A CA 1
ATOM 699 C C . VAL A 1 89 ? -11.847 -12.138 11.295 1.00 79.81 89 VAL A C 1
ATOM 701 O O . VAL A 1 89 ? -12.586 -12.105 12.270 1.00 79.81 89 VAL A O 1
ATOM 704 N N . THR A 1 90 ? -11.026 -13.171 11.075 1.00 79.12 90 THR A N 1
ATOM 705 C CA . THR A 1 90 ? -10.978 -14.346 11.968 1.00 79.12 90 THR A CA 1
ATOM 706 C C . THR A 1 90 ? -10.226 -14.066 13.269 1.00 79.12 90 THR A C 1
ATOM 708 O O . THR A 1 90 ? -10.331 -14.811 14.242 1.00 79.12 90 THR A O 1
ATOM 711 N N . ARG A 1 91 ? -9.450 -12.980 13.292 1.00 71.06 91 ARG A N 1
ATOM 712 C CA . ARG A 1 91 ? -8.654 -12.547 14.439 1.00 71.06 91 ARG A CA 1
ATOM 713 C C . ARG A 1 91 ? -9.471 -11.652 15.362 1.00 71.06 91 ARG A C 1
ATOM 715 O O . ARG A 1 91 ? -10.369 -10.945 14.921 1.00 71.06 91 ARG A O 1
ATOM 7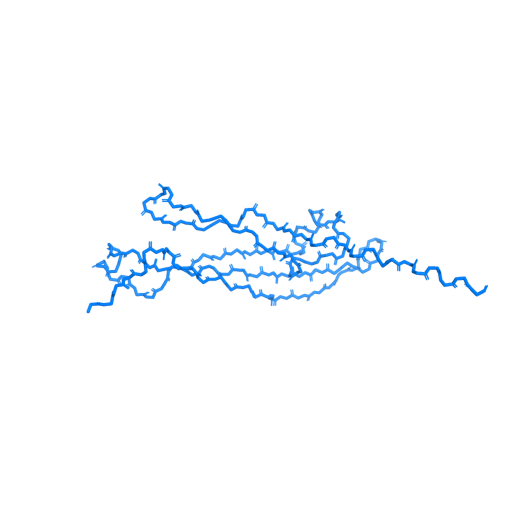22 N N . LYS A 1 92 ? -9.062 -11.590 16.637 1.00 71.75 92 LYS A N 1
ATOM 723 C CA . LYS A 1 92 ? -9.644 -10.682 17.647 1.00 71.75 92 LYS A CA 1
ATOM 724 C C . LYS A 1 92 ? -9.701 -9.222 17.167 1.00 71.75 92 LYS A C 1
ATOM 726 O O . LYS A 1 92 ? -10.618 -8.495 17.526 1.00 71.75 92 LYS A O 1
ATOM 731 N N . VAL A 1 93 ? -8.722 -8.806 16.364 1.00 70.88 93 VAL A N 1
ATOM 732 C CA . VAL A 1 93 ? -8.708 -7.513 15.677 1.00 70.88 93 VAL A 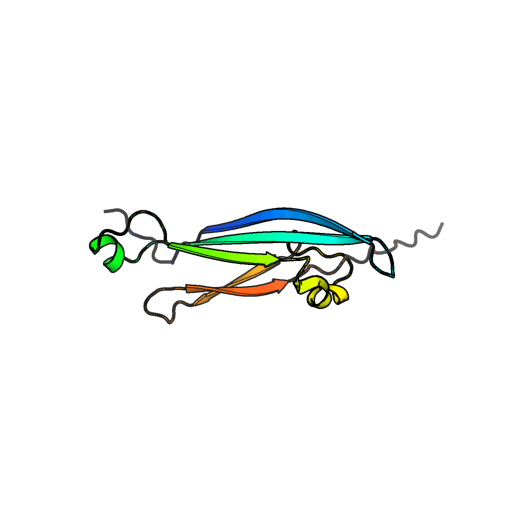CA 1
ATOM 733 C C . VAL A 1 93 ? -8.651 -7.783 14.174 1.00 70.88 93 VAL A C 1
ATOM 735 O O . VAL A 1 93 ? -7.678 -8.407 13.733 1.00 70.88 93 VAL A O 1
ATOM 738 N N . PRO A 1 94 ? -9.638 -7.318 13.386 1.00 72.81 94 PRO A N 1
ATOM 739 C CA . PRO A 1 94 ? -9.597 -7.442 11.938 1.00 72.81 94 PRO A CA 1
ATOM 740 C C . PRO A 1 94 ? -8.326 -6.813 11.369 1.00 72.81 94 PRO A C 1
ATOM 742 O O . PRO A 1 94 ? -7.994 -5.670 11.687 1.00 72.81 94 PRO A O 1
ATOM 745 N N . SER A 1 95 ? -7.616 -7.546 10.517 1.00 78.69 95 SER A N 1
ATOM 746 C CA . SER A 1 95 ? -6.364 -7.076 9.919 1.00 78.69 95 SER A CA 1
ATOM 747 C C . SER A 1 95 ? -6.442 -7.118 8.408 1.00 78.69 95 SER A C 1
ATOM 749 O O . SER A 1 95 ? -7.064 -8.008 7.830 1.00 78.69 95 SER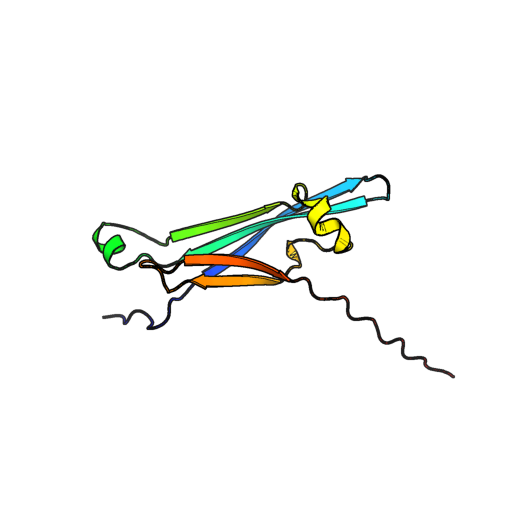 A O 1
ATOM 751 N N . VAL A 1 96 ? -5.800 -6.154 7.770 1.00 81.56 96 VAL A N 1
ATOM 752 C CA . VAL A 1 96 ? -5.748 -6.067 6.316 1.00 81.56 96 VAL A CA 1
ATOM 753 C C . VAL A 1 96 ? -4.376 -6.525 5.875 1.00 81.56 96 VAL A C 1
ATOM 755 O O . VAL A 1 96 ? -3.378 -6.246 6.536 1.00 81.56 96 VAL A O 1
ATOM 758 N N . GLN A 1 97 ? -4.330 -7.275 4.782 1.00 82.44 97 GLN A N 1
ATOM 759 C CA . GLN A 1 97 ? -3.090 -7.776 4.211 1.00 82.44 97 GLN A CA 1
ATOM 760 C C . GLN A 1 97 ? -3.112 -7.549 2.706 1.00 82.44 97 GLN A C 1
ATOM 762 O O . GLN A 1 97 ? -4.056 -7.962 2.031 1.00 82.44 97 GLN A O 1
ATOM 767 N N . LEU A 1 98 ? -2.075 -6.898 2.177 1.00 82.69 98 LEU A N 1
ATOM 768 C CA . LEU A 1 98 ? -1.815 -6.885 0.741 1.00 82.69 98 LEU A CA 1
ATOM 769 C C . LEU A 1 98 ? -1.417 -8.306 0.328 1.00 82.69 98 LEU A C 1
ATOM 771 O O . LEU A 1 98 ? -0.370 -8.791 0.750 1.00 82.69 98 LEU A O 1
ATOM 775 N N . VAL A 1 99 ? -2.263 -8.977 -0.453 1.00 84.88 99 VAL A N 1
ATOM 776 C CA . VAL A 1 99 ? -2.053 -10.385 -0.840 1.00 84.88 99 VAL A CA 1
ATOM 777 C C . VAL A 1 99 ? -1.552 -10.539 -2.267 1.00 84.88 99 VAL A C 1
ATOM 779 O O . VAL A 1 99 ? -0.876 -11.517 -2.566 1.00 84.88 99 VAL A O 1
ATOM 782 N N . ALA A 1 100 ? -1.875 -9.593 -3.149 1.00 81.25 100 ALA A N 1
ATOM 783 C CA . ALA A 1 100 ? -1.416 -9.622 -4.529 1.00 81.25 100 ALA A CA 1
ATOM 784 C C . ALA A 1 100 ? -1.445 -8.231 -5.169 1.00 81.25 100 ALA A C 1
ATOM 786 O O . ALA A 1 100 ? -2.215 -7.353 -4.776 1.00 81.25 100 ALA A O 1
ATOM 787 N N . MET A 1 101 ? -0.634 -8.071 -6.210 1.00 80.25 101 MET A N 1
ATOM 788 C CA . MET A 1 101 ? -0.720 -6.974 -7.167 1.00 80.25 101 MET A CA 1
ATOM 789 C C . MET A 1 101 ? -1.058 -7.569 -8.528 1.00 80.25 101 MET A C 1
ATOM 791 O O . MET A 1 101 ? -0.347 -8.444 -9.019 1.00 80.25 101 MET A O 1
ATOM 795 N N . LYS A 1 102 ? -2.159 -7.119 -9.124 1.00 79.56 102 LYS A N 1
ATOM 796 C CA . LYS A 1 102 ? -2.624 -7.571 -10.429 1.00 79.56 102 LYS A CA 1
ATOM 797 C C . LYS A 1 102 ? -2.396 -6.468 -11.446 1.00 79.56 102 LYS A C 1
ATOM 799 O O . LYS A 1 102 ? -2.864 -5.349 -11.277 1.00 79.56 102 LYS A O 1
ATOM 804 N N . PHE A 1 103 ? -1.702 -6.800 -12.519 1.00 78.44 103 PHE A N 1
ATOM 805 C CA . PHE A 1 103 ? -1.471 -5.881 -13.618 1.00 78.44 103 PHE A CA 1
ATOM 806 C C . PHE A 1 103 ? -2.422 -6.226 -14.764 1.00 78.44 103 PHE A C 1
ATOM 808 O O . PHE A 1 103 ? -2.444 -7.373 -15.208 1.00 78.44 103 PHE A O 1
ATOM 815 N N . GLU A 1 104 ? -3.212 -5.267 -15.247 1.00 71.81 104 GLU A N 1
ATOM 816 C CA . GLU A 1 104 ? -4.124 -5.500 -16.376 1.00 71.81 104 GLU A CA 1
ATOM 817 C C . GLU A 1 104 ? -3.337 -5.837 -17.642 1.00 71.81 104 GLU A C 1
ATOM 819 O O . GLU A 1 104 ? -2.408 -5.117 -17.992 1.00 71.81 104 GLU A O 1
ATOM 824 N N . GLU A 1 105 ? -3.649 -6.940 -18.325 1.00 65.94 105 GLU A N 1
ATOM 825 C CA . GLU A 1 105 ? -3.025 -7.281 -19.611 1.00 65.94 105 GLU A CA 1
ATOM 826 C C . GLU A 1 105 ? -3.253 -6.173 -20.653 1.00 65.94 105 GLU A C 1
ATOM 828 O O . GLU A 1 105 ? -4.283 -5.498 -20.613 1.00 65.94 105 GLU A O 1
ATOM 833 N N . PRO A 1 106 ? -2.310 -5.942 -21.586 1.00 56.28 106 PRO A N 1
ATOM 834 C CA . PRO A 1 106 ? -2.512 -4.919 -22.595 1.00 56.28 106 PRO A CA 1
ATOM 835 C C . PRO A 1 106 ? -3.672 -5.365 -23.486 1.00 56.28 106 PRO A C 1
ATOM 837 O O . PRO A 1 106 ? -3.663 -6.483 -24.008 1.00 56.28 106 PRO A O 1
ATOM 840 N N . VAL A 1 107 ? -4.655 -4.489 -23.697 1.00 51.09 107 VAL A N 1
ATOM 841 C CA . VAL A 1 107 ? -5.665 -4.699 -24.735 1.00 51.09 107 VAL A CA 1
ATOM 842 C C . VAL A 1 107 ? -4.913 -4.820 -26.058 1.00 51.09 107 VAL A C 1
ATOM 844 O O . VAL A 1 107 ? -4.383 -3.831 -26.565 1.00 51.09 107 VAL A O 1
ATOM 847 N N . LYS A 1 108 ? -4.819 -6.032 -26.619 1.00 47.28 108 LYS A N 1
ATOM 848 C CA . LYS A 1 108 ? -4.334 -6.207 -27.990 1.00 47.28 108 LYS A CA 1
ATOM 849 C C . LYS A 1 108 ? -5.285 -5.413 -28.875 1.00 47.28 108 LYS A C 1
ATOM 851 O O . LYS A 1 108 ? -6.452 -5.783 -29.000 1.00 47.28 108 LYS A O 1
ATOM 856 N N . ALA A 1 109 ? -4.808 -4.300 -29.430 1.00 47.41 109 ALA A N 1
ATOM 857 C CA . ALA A 1 109 ? -5.561 -3.530 -30.402 1.00 47.41 109 ALA A CA 1
ATOM 858 C C . ALA A 1 109 ? -6.008 -4.499 -31.500 1.00 47.41 109 ALA A C 1
ATOM 860 O O . ALA A 1 109 ? -5.177 -5.109 -32.172 1.00 47.41 109 ALA A O 1
ATOM 861 N N . GLN A 1 110 ? -7.319 -4.710 -31.627 1.00 45.31 110 GLN A N 1
ATOM 862 C CA . GLN A 1 110 ? -7.861 -5.458 -32.748 1.00 45.31 110 GLN A CA 1
ATOM 863 C C . GLN A 1 110 ? -7.538 -4.646 -33.999 1.00 45.31 110 GLN A C 1
ATOM 865 O O . GLN A 1 110 ? -8.156 -3.611 -34.252 1.00 45.31 110 GLN A O 1
ATOM 870 N N . THR A 1 111 ? -6.537 -5.088 -34.755 1.00 45.47 111 THR A N 1
ATOM 871 C CA . THR A 1 111 ? -6.244 -4.575 -36.086 1.00 45.47 111 THR A CA 1
ATOM 872 C C . THR A 1 111 ? -7.483 -4.832 -36.937 1.00 45.47 111 THR A C 1
ATOM 874 O O . THR A 1 111 ? -7.706 -5.940 -37.422 1.00 45.47 111 THR A O 1
ATOM 877 N N . LYS A 1 112 ? -8.351 -3.824 -37.070 1.00 45.44 112 LYS A N 1
ATOM 878 C CA . LYS A 1 112 ? -9.385 -3.827 -38.100 1.00 45.44 112 LYS A CA 1
ATOM 879 C C . LYS A 1 112 ? -8.646 -3.767 -39.430 1.00 45.44 112 LYS A C 1
ATOM 881 O O . LYS A 1 112 ? -8.216 -2.698 -39.849 1.00 45.44 112 LYS A O 1
ATOM 886 N N . ASN A 1 113 ? -8.472 -4.923 -40.062 1.00 47.50 113 ASN A N 1
ATOM 887 C CA . ASN A 1 113 ? -8.118 -5.001 -41.469 1.00 47.50 113 ASN A CA 1
ATOM 888 C 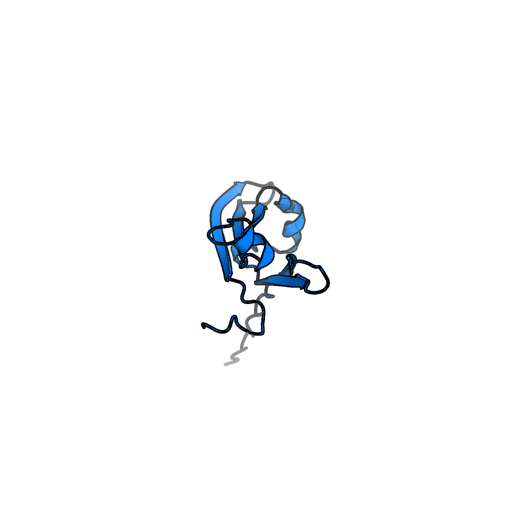C . ASN A 1 113 ? -9.276 -4.378 -42.254 1.00 47.50 113 ASN A C 1
ATOM 890 O O . ASN A 1 113 ? -10.277 -5.033 -42.531 1.00 47.50 113 ASN A O 1
ATOM 894 N N . VAL A 1 114 ? -9.164 -3.084 -42.543 1.00 48.91 114 VAL A N 1
ATOM 895 C CA . VAL A 1 114 ? -9.980 -2.427 -43.559 1.00 48.91 114 VAL A CA 1
ATOM 896 C C . VAL A 1 114 ? -9.281 -2.708 -44.881 1.00 48.91 114 VAL A C 1
ATOM 898 O O . VAL A 1 114 ? -8.350 -2.010 -45.272 1.00 48.91 114 VAL A O 1
ATOM 901 N N . SER A 1 115 ? -9.667 -3.810 -45.512 1.00 50.56 115 SER A N 1
ATOM 902 C CA . SER A 1 115 ? -9.376 -4.072 -46.917 1.00 50.56 115 SER A CA 1
ATOM 903 C C . SER A 1 115 ? -10.257 -3.156 -47.769 1.00 50.56 115 SER A C 1
ATOM 905 O O . SER A 1 115 ? -11.482 -3.280 -47.717 1.00 50.56 115 SER A O 1
ATOM 907 N N . ASN A 1 116 ? -9.615 -2.233 -48.490 1.00 49.41 116 ASN A N 1
ATOM 908 C CA . ASN A 1 116 ? -10.185 -1.528 -49.641 1.00 49.41 116 ASN A CA 1
ATOM 909 C C . ASN A 1 116 ? -10.090 -2.404 -50.890 1.00 49.41 116 ASN A C 1
ATOM 911 O O . ASN A 1 116 ? -9.075 -3.131 -51.004 1.00 49.41 116 ASN A O 1
#

Radius of gyration: 20.36 Å; chains: 1; bounding box: 48×23×77 Å

Organism: NCBI:txid1262585